Protein AF-A0A6N2Z5F0-F1 (afdb_monomer_lite)

Structure (mmCIF, N/CA/C/O backbone):
data_AF-A0A6N2Z5F0-F1
#
_entry.id   AF-A0A6N2Z5F0-F1
#
loop_
_atom_site.group_PDB
_atom_site.id
_atom_site.type_symbol
_atom_site.label_atom_id
_atom_site.label_alt_id
_atom_site.label_comp_id
_atom_site.label_asym_id
_atom_site.label_entity_id
_atom_site.label_seq_id
_atom_site.pdbx_PDB_ins_code
_atom_site.Cartn_x
_atom_site.Cartn_y
_atom_site.Cartn_z
_atom_site.occupancy
_atom_site.B_iso_or_equiv
_atom_site.auth_seq_id
_atom_site.auth_comp_id
_atom_site.auth_asym_id
_atom_site.auth_atom_id
_atom_site.pdbx_PDB_model_num
ATOM 1 N N . MET A 1 1 ? 2.578 4.727 -42.248 1.00 55.00 1 MET A N 1
ATOM 2 C CA . MET A 1 1 ? 3.292 4.755 -40.961 1.00 55.00 1 MET A CA 1
ATOM 3 C C . MET A 1 1 ? 4.734 5.079 -41.251 1.00 55.00 1 MET A C 1
ATOM 5 O O . MET A 1 1 ? 5.335 4.397 -42.076 1.00 55.00 1 MET A O 1
ATOM 9 N N . ASN A 1 2 ? 5.237 6.151 -40.651 1.00 63.34 2 ASN A N 1
ATOM 10 C CA . ASN A 1 2 ? 6.652 6.511 -40.729 1.00 63.34 2 ASN A CA 1
ATOM 11 C C . ASN A 1 2 ? 7.490 5.486 -39.947 1.00 63.34 2 ASN A C 1
ATOM 13 O O . ASN A 1 2 ? 7.028 4.964 -38.938 1.00 63.34 2 ASN A O 1
ATOM 17 N N . GLU A 1 3 ? 8.728 5.216 -40.370 1.00 58.91 3 GLU A N 1
ATOM 18 C CA . GLU A 1 3 ? 9.655 4.277 -39.699 1.00 58.91 3 GLU A CA 1
ATOM 19 C C . GLU A 1 3 ? 9.789 4.549 -38.190 1.00 58.91 3 GLU A C 1
ATOM 21 O O . GLU A 1 3 ? 9.743 3.627 -37.379 1.00 58.91 3 GLU A O 1
ATOM 26 N N . LYS A 1 4 ? 9.817 5.831 -37.802 1.00 56.75 4 LYS A N 1
ATOM 27 C CA . LYS A 1 4 ? 9.835 6.261 -36.397 1.00 56.75 4 LYS A CA 1
ATOM 28 C C . LYS A 1 4 ? 8.593 5.842 -35.603 1.00 56.75 4 LYS A C 1
ATOM 30 O O . LYS A 1 4 ? 8.724 5.548 -34.422 1.00 56.75 4 LYS A O 1
ATOM 35 N N . GLU A 1 5 ? 7.407 5.798 -36.216 1.00 50.91 5 GLU A N 1
ATOM 36 C CA . GLU A 1 5 ? 6.164 5.342 -35.558 1.00 50.91 5 GLU A CA 1
ATOM 37 C C . GLU A 1 5 ? 6.141 3.820 -35.358 1.00 50.91 5 GLU A C 1
ATOM 39 O O . GLU A 1 5 ? 5.435 3.307 -34.491 1.00 50.91 5 GLU A O 1
ATOM 44 N N . ILE A 1 6 ? 6.890 3.079 -36.177 1.00 63.78 6 ILE A N 1
ATOM 45 C CA . ILE A 1 6 ? 6.978 1.619 -36.085 1.00 63.78 6 ILE A CA 1
ATOM 46 C C . ILE A 1 6 ? 7.928 1.236 -34.946 1.00 63.78 6 ILE A C 1
ATOM 48 O O . ILE A 1 6 ? 7.572 0.399 -34.121 1.00 63.78 6 ILE A O 1
ATOM 52 N N . GLU A 1 7 ? 9.094 1.880 -34.850 1.00 55.38 7 GLU A N 1
ATOM 53 C CA . GLU A 1 7 ? 10.056 1.635 -33.762 1.00 55.38 7 GLU A CA 1
ATOM 54 C C . GLU A 1 7 ? 9.486 1.996 -32.387 1.00 55.38 7 GLU A C 1
ATOM 56 O O . GLU A 1 7 ? 9.681 1.272 -31.415 1.00 55.38 7 GLU A O 1
ATOM 61 N N . THR A 1 8 ? 8.739 3.091 -32.300 1.00 53.16 8 THR A N 1
ATOM 62 C CA . THR A 1 8 ? 8.136 3.558 -31.045 1.00 53.16 8 THR A CA 1
ATOM 63 C C . THR A 1 8 ? 7.039 2.622 -30.550 1.00 53.16 8 THR A C 1
ATOM 65 O O . THR A 1 8 ? 7.071 2.218 -29.390 1.00 53.16 8 THR A O 1
ATOM 68 N N . ASN A 1 9 ? 6.166 2.147 -31.443 1.00 55.94 9 ASN A N 1
ATOM 69 C CA . ASN A 1 9 ? 5.194 1.104 -31.103 1.00 55.94 9 ASN A CA 1
ATOM 70 C C . ASN A 1 9 ? 5.861 -0.197 -30.637 1.00 55.94 9 ASN A C 1
ATOM 72 O O . ASN A 1 9 ? 5.407 -0.801 -29.672 1.00 55.94 9 ASN A O 1
ATOM 76 N N . GLN A 1 10 ? 6.950 -0.626 -31.282 1.00 53.28 10 GLN A N 1
ATOM 77 C CA . GLN A 1 10 ? 7.668 -1.841 -30.876 1.00 53.28 10 GLN A CA 1
ATOM 78 C C . GLN A 1 10 ? 8.314 -1.702 -29.494 1.00 53.28 10 GLN A C 1
ATOM 80 O O . GLN A 1 10 ? 8.347 -2.660 -28.722 1.00 53.28 10 GLN A O 1
ATOM 85 N N . VAL A 1 11 ? 8.815 -0.513 -29.165 1.00 56.97 11 VAL A N 1
ATOM 86 C CA . VAL A 1 11 ? 9.397 -0.214 -27.853 1.00 56.97 11 VAL A CA 1
ATOM 87 C C . VAL A 1 11 ? 8.318 -0.167 -26.766 1.00 56.97 11 VAL A C 1
ATOM 89 O O . VAL A 1 11 ? 8.508 -0.757 -25.700 1.00 56.97 11 VAL A O 1
ATOM 92 N N . ASP A 1 12 ? 7.169 0.451 -27.037 1.00 53.12 12 ASP A N 1
ATOM 93 C CA . ASP A 1 12 ? 6.023 0.463 -26.120 1.00 53.12 12 ASP A CA 1
ATOM 94 C C . ASP A 1 12 ? 5.476 -0.949 -25.882 1.00 53.12 12 ASP A C 1
ATOM 96 O O . ASP A 1 12 ? 5.195 -1.338 -24.744 1.00 53.12 12 ASP A O 1
ATOM 100 N N . GLU A 1 13 ? 5.391 -1.759 -26.935 1.00 58.66 13 GLU A N 1
ATOM 101 C CA . GLU A 1 13 ? 4.984 -3.159 -26.852 1.00 58.66 13 GLU A CA 1
ATOM 102 C C . GLU A 1 13 ? 6.017 -3.994 -26.070 1.00 58.66 13 GLU A C 1
ATOM 104 O O . GLU A 1 13 ? 5.640 -4.835 -25.251 1.00 58.66 13 GLU A O 1
ATOM 109 N N . PHE A 1 14 ? 7.317 -3.705 -26.210 1.00 57.84 14 PHE A N 1
ATOM 110 C CA . PHE A 1 14 ? 8.392 -4.326 -25.429 1.00 57.84 14 PHE A CA 1
ATOM 111 C C . PHE A 1 14 ? 8.320 -3.978 -23.931 1.00 57.84 14 PHE A C 1
ATOM 113 O O . PHE A 1 14 ? 8.344 -4.868 -23.084 1.00 57.84 14 PHE A O 1
ATOM 120 N N . TYR A 1 15 ? 8.182 -2.706 -23.557 1.00 54.22 15 TYR A N 1
ATOM 121 C CA . TYR A 1 15 ? 8.113 -2.330 -22.138 1.00 54.22 15 TYR A CA 1
ATOM 122 C C . TYR A 1 15 ? 6.799 -2.752 -21.476 1.00 54.22 15 TYR A C 1
ATOM 124 O O . TYR A 1 15 ? 6.797 -3.199 -20.323 1.00 54.22 15 TYR A O 1
ATOM 132 N N . THR A 1 16 ? 5.691 -2.697 -22.219 1.00 56.72 16 THR A N 1
ATOM 133 C CA . THR A 1 16 ? 4.404 -3.248 -21.779 1.00 56.72 16 THR A CA 1
ATOM 134 C C . THR A 1 16 ? 4.516 -4.752 -21.562 1.00 56.72 16 THR A C 1
ATOM 136 O O . THR A 1 16 ? 4.064 -5.253 -20.534 1.00 56.72 16 THR A O 1
ATOM 139 N N . SER A 1 17 ? 5.172 -5.477 -22.473 1.00 54.19 17 SER A N 1
ATOM 140 C CA . SER A 1 17 ? 5.379 -6.920 -22.333 1.00 54.19 17 SER A CA 1
ATOM 141 C C . SER A 1 17 ? 6.348 -7.285 -21.207 1.00 54.19 17 SER A C 1
ATOM 143 O O . SER A 1 17 ? 6.119 -8.300 -20.559 1.00 54.19 17 SER A O 1
ATOM 145 N N . VAL A 1 18 ? 7.343 -6.458 -20.864 1.00 53.19 18 VAL A N 1
ATOM 146 C CA . VAL A 1 18 ? 8.182 -6.658 -19.662 1.00 53.19 18 VAL A CA 1
ATOM 147 C C . VAL A 1 18 ? 7.360 -6.510 -18.375 1.00 53.19 18 VAL A C 1
ATOM 149 O O . VAL A 1 18 ? 7.427 -7.378 -17.500 1.00 53.19 18 VAL A O 1
ATOM 152 N N . GLY A 1 19 ? 6.527 -5.468 -18.274 1.00 52.78 19 GLY A N 1
ATOM 153 C CA . GLY A 1 19 ? 5.598 -5.300 -17.148 1.00 52.78 19 GLY A CA 1
ATOM 154 C C . GLY A 1 19 ? 4.558 -6.427 -17.069 1.00 52.78 19 GLY A C 1
ATOM 155 O O . GLY A 1 19 ? 4.222 -6.906 -15.982 1.00 52.78 19 GLY A O 1
ATOM 156 N N . PHE A 1 20 ? 4.102 -6.912 -18.226 1.00 50.91 20 PHE A N 1
ATOM 157 C CA . PHE A 1 20 ? 3.186 -8.045 -18.343 1.00 50.91 20 PHE A CA 1
ATOM 158 C C . PHE A 1 20 ? 3.846 -9.365 -17.916 1.00 50.91 20 PHE A C 1
ATOM 160 O O . PHE A 1 20 ? 3.265 -10.113 -17.135 1.00 50.91 20 PHE A O 1
ATOM 167 N N . TYR A 1 21 ? 5.087 -9.618 -18.338 1.00 49.91 21 TYR A N 1
ATOM 168 C CA . TYR A 1 21 ? 5.858 -10.824 -18.020 1.00 49.91 21 TYR A CA 1
ATOM 169 C C . TYR A 1 21 ? 6.152 -10.949 -16.515 1.00 49.91 21 TYR A C 1
ATOM 171 O O . TYR A 1 21 ? 6.108 -12.047 -15.953 1.00 49.91 21 TYR A O 1
ATOM 179 N N . LEU A 1 22 ? 6.389 -9.821 -15.835 1.00 53.06 22 LEU A N 1
ATOM 180 C CA . LEU A 1 22 ? 6.536 -9.759 -14.375 1.00 53.06 22 LEU A CA 1
ATOM 181 C C . LEU A 1 22 ? 5.211 -10.019 -13.641 1.00 53.06 22 LEU A C 1
ATOM 183 O O . LEU A 1 22 ? 5.189 -10.730 -12.635 1.00 53.06 22 LEU A O 1
ATOM 187 N N . ALA A 1 23 ? 4.091 -9.507 -14.163 1.00 54.34 23 ALA A N 1
ATOM 188 C CA . ALA A 1 23 ? 2.764 -9.775 -13.610 1.00 54.34 23 ALA A CA 1
ATOM 189 C C . ALA A 1 23 ? 2.321 -11.244 -13.773 1.00 54.34 23 ALA A C 1
ATOM 191 O O . ALA A 1 23 ? 1.526 -11.722 -12.963 1.00 54.34 23 ALA A O 1
ATOM 192 N N . GLU A 1 24 ? 2.815 -11.941 -14.800 1.00 53.84 24 GLU A N 1
ATOM 193 C CA . GLU A 1 24 ? 2.397 -13.301 -15.163 1.00 53.84 24 GLU A CA 1
ATOM 194 C C . GLU A 1 24 ? 3.138 -14.399 -14.384 1.00 53.84 24 GLU A C 1
ATOM 196 O O . GLU A 1 24 ? 2.552 -15.433 -14.066 1.00 53.84 24 GLU A O 1
ATOM 201 N N . LYS A 1 25 ? 4.413 -14.180 -14.025 1.00 61.81 25 LYS A N 1
ATOM 202 C CA . LYS A 1 25 ? 5.195 -15.172 -13.264 1.00 61.8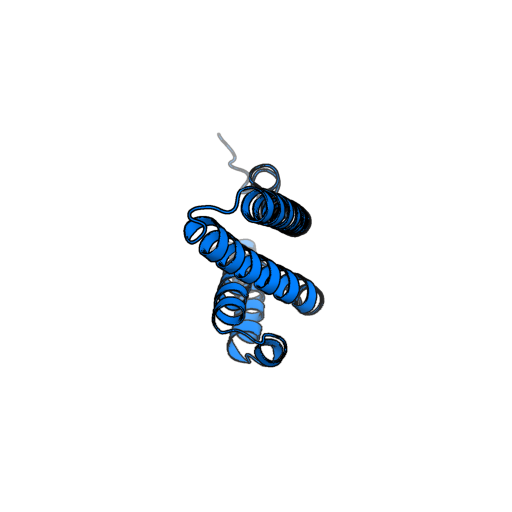1 25 LYS A CA 1
ATOM 203 C C . LYS A 1 25 ? 4.870 -15.221 -11.776 1.00 61.81 25 LYS A C 1
ATOM 205 O O . LYS A 1 25 ? 5.131 -16.246 -11.152 1.00 61.81 25 LYS A O 1
ATOM 210 N N . GLU A 1 26 ? 4.324 -14.141 -11.212 1.00 64.19 26 GLU A N 1
ATOM 211 C CA . GLU A 1 26 ? 3.853 -14.048 -9.819 1.00 64.19 26 GLU A CA 1
ATOM 212 C C . GLU A 1 26 ? 4.854 -14.488 -8.729 1.00 64.19 26 GLU A C 1
ATOM 214 O O . GLU A 1 26 ? 4.473 -14.635 -7.564 1.00 64.19 26 GLU A O 1
ATOM 219 N N . SER A 1 27 ? 6.138 -14.670 -9.056 1.00 61.69 27 SER A N 1
ATOM 220 C CA . SER A 1 27 ? 7.154 -15.176 -8.126 1.00 61.69 27 SER A CA 1
ATOM 221 C C . SER A 1 27 ? 7.300 -14.282 -6.897 1.00 61.69 27 SER A C 1
ATOM 223 O O . SER A 1 27 ? 7.497 -14.768 -5.784 1.00 61.69 27 SER A O 1
ATOM 225 N N . ASP A 1 28 ? 7.106 -12.979 -7.084 1.00 65.44 28 ASP A N 1
ATOM 226 C CA . ASP A 1 28 ? 7.254 -11.962 -6.044 1.00 65.44 28 ASP A CA 1
ATOM 227 C C . ASP A 1 28 ? 6.046 -11.895 -5.099 1.00 65.44 28 ASP A C 1
ATOM 229 O O . ASP A 1 28 ? 6.137 -11.335 -4.007 1.00 65.44 28 ASP A O 1
ATOM 233 N N . LEU A 1 29 ? 4.919 -12.539 -5.437 1.00 65.88 29 LEU A N 1
ATOM 234 C CA . LEU A 1 29 ? 3.770 -12.634 -4.527 1.00 65.88 29 LEU A CA 1
ATOM 235 C C . LEU A 1 29 ? 4.082 -13.457 -3.272 1.00 65.88 29 LEU A C 1
ATOM 237 O O . LEU A 1 29 ? 3.370 -13.330 -2.274 1.00 65.88 29 LEU A O 1
ATOM 241 N N . GLY A 1 30 ? 5.140 -14.276 -3.300 1.00 66.69 30 GLY A N 1
ATOM 242 C CA . GLY A 1 30 ? 5.661 -14.969 -2.122 1.00 66.69 30 GLY A CA 1
ATOM 243 C C . GLY A 1 30 ? 6.178 -14.019 -1.035 1.00 66.69 30 GLY A C 1
ATOM 244 O O . GLY A 1 30 ? 6.210 -14.400 0.131 1.00 66.69 30 GLY A O 1
ATOM 245 N N . LEU A 1 31 ? 6.512 -12.774 -1.392 1.00 70.00 31 LEU A N 1
ATOM 246 C CA . LEU A 1 31 ? 6.941 -11.730 -0.454 1.00 70.00 31 LEU A CA 1
ATOM 247 C C . LEU A 1 31 ? 5.764 -11.082 0.293 1.00 70.00 31 LEU A C 1
ATOM 249 O O . LEU A 1 31 ? 5.971 -10.370 1.274 1.00 70.00 31 LEU A O 1
ATOM 253 N N . LEU A 1 32 ? 4.533 -11.314 -0.170 1.00 81.44 32 LEU A N 1
ATOM 254 C CA . LEU A 1 32 ? 3.321 -10.666 0.322 1.00 81.44 32 LEU A CA 1
ATOM 255 C C . LEU A 1 32 ? 2.467 -11.667 1.104 1.00 81.44 32 LEU A C 1
ATOM 257 O O . LEU A 1 32 ? 2.032 -12.705 0.582 1.00 81.44 32 LEU A O 1
ATOM 261 N N . ALA A 1 33 ? 2.199 -11.333 2.363 1.00 79.50 33 ALA A N 1
ATOM 262 C CA . ALA A 1 33 ? 1.548 -12.214 3.321 1.00 79.50 33 ALA A CA 1
ATOM 263 C C . ALA A 1 33 ? 0.018 -12.163 3.216 1.00 79.50 33 ALA A C 1
ATOM 265 O O . ALA A 1 33 ? -0.642 -13.179 3.430 1.00 79.50 33 ALA A O 1
ATOM 266 N N . SER A 1 34 ? -0.562 -11.002 2.890 1.00 84.69 34 SER A N 1
ATOM 267 C CA . SER A 1 34 ? -2.021 -10.834 2.837 1.00 84.69 34 SER A CA 1
ATOM 268 C C . SER A 1 34 ? -2.602 -10.776 1.421 1.00 84.69 34 SER A C 1
ATOM 270 O O . SER A 1 34 ? -1.944 -10.423 0.442 1.00 84.69 34 SER A O 1
ATOM 272 N N . THR A 1 35 ? -3.887 -11.118 1.298 1.00 87.31 35 THR A N 1
ATOM 273 C CA . THR A 1 35 ? -4.632 -11.023 0.031 1.00 87.31 35 THR A CA 1
ATOM 274 C C . THR A 1 35 ? -4.754 -9.580 -0.456 1.00 87.31 35 THR A C 1
ATOM 276 O O . THR A 1 35 ? -4.650 -9.325 -1.655 1.00 87.31 35 THR A O 1
ATOM 279 N N . ASP A 1 36 ? -4.917 -8.631 0.468 1.00 86.38 36 ASP A N 1
ATOM 280 C CA . ASP A 1 36 ? -4.955 -7.200 0.168 1.00 86.38 36 ASP A CA 1
ATOM 281 C C . ASP A 1 36 ? -3.608 -6.705 -0.372 1.00 86.38 36 ASP A C 1
ATOM 283 O O . ASP A 1 36 ? -3.576 -6.039 -1.401 1.00 86.38 36 ASP A O 1
ATOM 287 N N . GLU A 1 37 ? -2.498 -7.087 0.262 1.00 86.75 37 GLU A N 1
ATOM 288 C CA . GLU A 1 37 ? -1.139 -6.807 -0.221 1.00 86.75 37 GLU A CA 1
ATOM 289 C C . GLU A 1 37 ? -0.940 -7.280 -1.665 1.00 86.75 37 GLU A C 1
ATOM 291 O O . GLU A 1 37 ? -0.561 -6.497 -2.533 1.00 86.75 37 GLU A O 1
ATOM 296 N N . ARG A 1 38 ? -1.273 -8.543 -1.956 1.00 86.06 38 ARG A N 1
ATOM 297 C CA . ARG A 1 38 ? -1.158 -9.111 -3.311 1.00 86.06 38 ARG A CA 1
ATOM 298 C C . ARG A 1 38 ? -2.044 -8.382 -4.317 1.00 86.06 38 ARG A C 1
ATOM 300 O O . ARG A 1 38 ? -1.626 -8.151 -5.451 1.00 86.06 38 ARG A O 1
ATOM 307 N N . LYS A 1 39 ? -3.259 -7.998 -3.912 1.00 86.69 39 LYS A N 1
ATOM 308 C CA . LYS A 1 39 ? -4.179 -7.214 -4.745 1.00 86.69 39 LYS A CA 1
ATOM 309 C C . LYS A 1 39 ? -3.591 -5.843 -5.080 1.00 86.69 39 LYS A C 1
ATOM 311 O O . LYS A 1 39 ? -3.613 -5.451 -6.246 1.00 86.69 39 LYS A O 1
ATOM 316 N N . TYR A 1 40 ? -3.064 -5.130 -4.087 1.00 87.75 40 TYR A N 1
ATOM 317 C CA . TYR A 1 40 ? -2.454 -3.819 -4.300 1.00 87.75 40 TYR A CA 1
ATOM 318 C C . TYR A 1 40 ? -1.181 -3.911 -5.134 1.00 87.75 40 TYR A C 1
ATOM 320 O O . TYR A 1 40 ? -1.013 -3.117 -6.050 1.00 87.75 40 TYR A O 1
ATOM 328 N N . TYR A 1 41 ? -0.332 -4.908 -4.900 1.00 86.25 41 TYR A N 1
ATOM 329 C CA . TYR A 1 41 ? 0.878 -5.113 -5.691 1.00 86.25 41 TYR A CA 1
ATOM 330 C C . TYR A 1 41 ? 0.572 -5.323 -7.178 1.00 86.25 41 TYR A C 1
ATOM 332 O O . TYR A 1 41 ? 1.108 -4.614 -8.026 1.00 86.25 41 TYR A O 1
ATOM 340 N N . ARG A 1 42 ? -0.374 -6.217 -7.502 1.00 81.12 42 ARG A N 1
ATOM 341 C CA . ARG A 1 42 ? -0.827 -6.429 -8.890 1.00 81.12 42 ARG A CA 1
ATOM 342 C C . ARG A 1 42 ? -1.372 -5.153 -9.521 1.00 81.12 42 ARG A C 1
ATOM 344 O O . ARG A 1 42 ? -1.148 -4.908 -10.701 1.00 81.12 42 ARG A O 1
ATOM 351 N N . PHE A 1 43 ? -2.112 -4.358 -8.750 1.00 82.75 43 PHE A N 1
ATOM 352 C CA . PHE A 1 43 ? -2.615 -3.074 -9.223 1.00 82.75 43 PHE A CA 1
ATOM 353 C C . PHE A 1 43 ? -1.467 -2.105 -9.540 1.00 82.75 43 PHE A C 1
ATOM 355 O O . PHE A 1 43 ? -1.476 -1.490 -10.602 1.00 82.75 43 PHE A O 1
ATOM 362 N N . LEU A 1 44 ? -0.461 -2.012 -8.668 1.00 82.25 44 LEU A N 1
ATOM 363 C CA . LEU A 1 44 ? 0.692 -1.131 -8.854 1.00 82.25 44 LEU A CA 1
ATOM 364 C C . LEU A 1 44 ? 1.510 -1.512 -10.091 1.00 82.25 44 LEU A C 1
ATOM 366 O O . LEU A 1 44 ? 1.737 -0.653 -10.934 1.00 82.25 44 LEU A O 1
ATOM 370 N N . VAL A 1 45 ? 1.870 -2.789 -10.256 1.00 79.12 45 VAL A N 1
ATOM 371 C CA . VAL A 1 45 ? 2.652 -3.263 -11.418 1.00 79.12 45 VAL A CA 1
ATOM 372 C C . VAL A 1 45 ? 1.926 -3.007 -12.745 1.00 79.12 45 VAL A C 1
ATOM 374 O O . VAL A 1 45 ? 2.566 -2.738 -13.752 1.00 79.12 45 VAL A O 1
ATOM 377 N N . ARG A 1 46 ? 0.586 -3.036 -12.754 1.00 73.62 46 ARG A N 1
ATOM 378 C CA . ARG A 1 46 ? -0.223 -2.725 -13.947 1.00 73.62 46 ARG A CA 1
ATOM 379 C C . ARG A 1 46 ? -0.394 -1.233 -14.221 1.00 73.62 46 ARG A C 1
ATOM 381 O O . ARG A 1 46 ? -0.749 -0.867 -15.334 1.00 73.62 46 ARG A O 1
ATOM 388 N N . THR A 1 47 ? -0.241 -0.392 -13.203 1.00 74.75 47 THR A N 1
ATOM 389 C CA . THR A 1 47 ? -0.533 1.047 -13.301 1.00 74.75 47 THR A CA 1
ATOM 390 C C . THR A 1 47 ? 0.733 1.868 -13.508 1.00 74.75 47 THR A C 1
ATOM 392 O O . THR A 1 47 ? 0.679 2.947 -14.090 1.00 74.75 47 THR A O 1
ATOM 395 N N . ILE A 1 48 ? 1.866 1.383 -13.004 1.00 73.50 48 ILE A N 1
ATOM 396 C CA . ILE A 1 48 ? 3.145 2.077 -13.084 1.00 73.50 48 ILE A CA 1
ATOM 397 C C . ILE A 1 48 ? 3.834 1.625 -14.374 1.00 73.50 48 ILE A C 1
ATOM 399 O O . ILE A 1 48 ? 4.094 0.431 -14.523 1.00 73.50 48 ILE A O 1
ATOM 403 N N . PRO A 1 49 ? 4.107 2.535 -15.322 1.00 68.31 49 PRO A N 1
ATOM 404 C CA . PRO A 1 49 ? 4.837 2.180 -16.531 1.00 68.31 49 PRO A CA 1
ATOM 405 C C . PRO A 1 49 ? 6.300 1.848 -16.199 1.00 68.31 49 PRO A C 1
ATOM 407 O O . PRO A 1 49 ? 6.855 2.368 -15.232 1.00 68.31 49 PRO A O 1
ATOM 410 N N . ASN A 1 50 ? 6.937 1.021 -17.034 1.00 68.69 50 ASN A N 1
ATOM 411 C CA . ASN A 1 50 ? 8.382 0.747 -17.001 1.00 68.69 50 ASN A CA 1
ATOM 412 C C . ASN A 1 50 ? 8.923 0.197 -15.666 1.00 68.69 50 ASN A C 1
ATOM 414 O O . ASN A 1 50 ? 10.047 0.507 -15.274 1.00 68.69 50 ASN A O 1
ATOM 418 N N . VAL A 1 51 ? 8.145 -0.635 -14.967 1.00 72.00 51 VAL A N 1
ATOM 419 C CA . VAL A 1 51 ? 8.590 -1.306 -13.735 1.00 72.00 51 VAL A CA 1
ATOM 420 C C . VAL A 1 51 ? 9.763 -2.244 -14.032 1.00 72.00 51 VAL A C 1
ATOM 422 O O . VAL A 1 51 ? 9.634 -3.186 -14.814 1.00 72.00 51 VAL A O 1
ATOM 425 N N . SER A 1 52 ? 10.900 -2.002 -13.377 1.00 72.19 52 SER A N 1
ATOM 426 C CA . SER A 1 52 ? 12.094 -2.846 -13.443 1.00 72.19 52 SER A CA 1
ATOM 427 C C . SER A 1 52 ? 12.170 -3.807 -12.251 1.00 72.19 52 SER A C 1
ATOM 429 O O . SER A 1 52 ? 11.538 -3.606 -11.215 1.00 72.19 52 SER A O 1
ATOM 431 N N . ASN A 1 53 ? 13.025 -4.831 -12.339 1.00 69.56 53 ASN A N 1
ATOM 432 C CA . ASN A 1 53 ? 13.306 -5.742 -11.221 1.00 69.56 53 ASN A CA 1
ATOM 433 C C . ASN A 1 53 ? 13.798 -5.012 -9.961 1.00 69.56 53 ASN A C 1
ATOM 435 O O . ASN A 1 53 ? 13.562 -5.467 -8.844 1.00 69.56 53 ASN A O 1
ATOM 439 N N . ILE A 1 54 ? 14.468 -3.869 -10.132 1.00 73.56 54 ILE A N 1
ATOM 440 C CA . ILE A 1 54 ? 14.958 -3.041 -9.020 1.00 73.56 54 ILE A CA 1
ATOM 441 C C . ILE A 1 54 ? 13.781 -2.448 -8.220 1.00 73.56 54 ILE A C 1
ATOM 443 O O . ILE A 1 54 ? 13.883 -2.267 -7.007 1.00 73.56 54 ILE A O 1
ATOM 447 N N . ASP A 1 55 ? 12.637 -2.221 -8.871 1.00 78.19 55 ASP A N 1
ATOM 448 C CA . ASP A 1 55 ? 11.451 -1.604 -8.273 1.00 78.19 55 ASP A CA 1
ATOM 449 C C . ASP A 1 55 ? 10.598 -2.581 -7.461 1.00 78.19 55 ASP A C 1
ATOM 451 O O . ASP A 1 55 ? 9.801 -2.153 -6.626 1.00 78.19 55 ASP A O 1
ATOM 455 N N . ILE A 1 56 ? 10.777 -3.895 -7.646 1.00 80.56 56 ILE A N 1
ATOM 456 C CA . ILE A 1 56 ? 9.944 -4.938 -7.023 1.00 80.56 56 ILE A CA 1
ATOM 457 C C . ILE A 1 56 ? 9.843 -4.752 -5.505 1.00 80.56 56 ILE A C 1
ATOM 459 O O . ILE A 1 56 ? 8.746 -4.814 -4.948 1.00 80.56 56 ILE A O 1
ATOM 463 N N . ILE A 1 57 ? 10.959 -4.476 -4.826 1.00 82.25 57 ILE A N 1
ATOM 464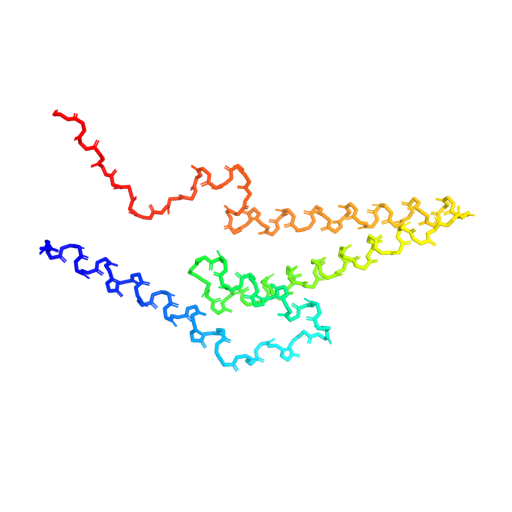 C CA . ILE A 1 57 ? 10.986 -4.294 -3.366 1.00 82.25 57 ILE A CA 1
ATOM 465 C C . ILE A 1 57 ? 10.213 -3.042 -2.946 1.00 82.25 57 ILE A C 1
ATOM 467 O O . ILE A 1 57 ? 9.44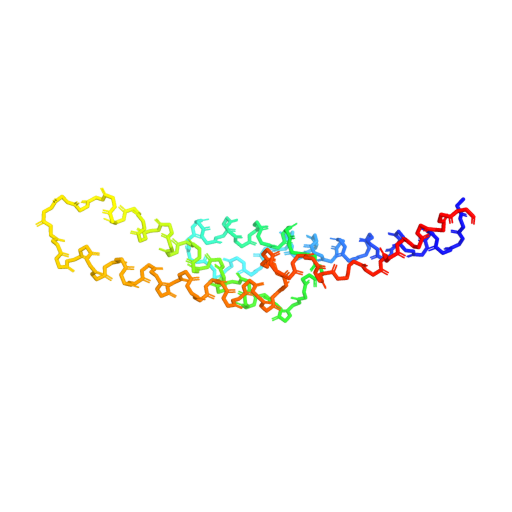2 -3.072 -1.985 1.00 82.25 57 ILE A O 1
ATOM 471 N N . ALA A 1 58 ? 10.379 -1.939 -3.669 1.00 85.19 58 ALA A N 1
ATOM 472 C CA . ALA A 1 58 ? 9.683 -0.696 -3.372 1.00 85.19 58 ALA A CA 1
ATOM 473 C C . ALA A 1 58 ? 8.173 -0.805 -3.650 1.00 85.19 58 ALA A C 1
ATOM 475 O O . ALA A 1 58 ? 7.372 -0.345 -2.835 1.00 85.19 58 ALA A O 1
ATOM 476 N N . LEU A 1 59 ? 7.770 -1.501 -4.717 1.00 86.44 59 LEU A N 1
ATOM 477 C CA . LEU A 1 59 ? 6.367 -1.803 -5.014 1.00 86.44 59 LEU A CA 1
ATOM 478 C C . LEU A 1 59 ? 5.741 -2.757 -3.991 1.00 86.44 59 LEU A C 1
ATOM 480 O O . LEU A 1 59 ? 4.598 -2.556 -3.580 1.00 86.44 59 LEU A O 1
ATOM 484 N N . THR A 1 60 ? 6.495 -3.755 -3.529 1.00 86.56 60 THR A N 1
ATOM 485 C CA . THR A 1 60 ? 6.097 -4.659 -2.436 1.00 86.56 60 THR A CA 1
ATOM 486 C C . THR A 1 60 ? 5.847 -3.857 -1.159 1.00 86.56 60 THR A C 1
ATOM 488 O O . THR A 1 60 ? 4.786 -3.965 -0.544 1.00 86.56 60 THR A O 1
ATOM 491 N N . ASN A 1 61 ? 6.776 -2.967 -0.800 1.00 88.88 61 ASN A N 1
ATOM 492 C CA . ASN A 1 61 ? 6.634 -2.087 0.358 1.00 88.88 61 ASN A CA 1
ATOM 493 C C . ASN A 1 61 ? 5.426 -1.151 0.231 1.00 88.88 61 ASN A C 1
ATOM 495 O O . ASN A 1 61 ? 4.677 -0.976 1.194 1.00 88.88 61 ASN A O 1
ATOM 499 N N . LEU A 1 62 ? 5.199 -0.579 -0.953 1.00 91.12 62 LEU A N 1
ATOM 500 C CA . LEU A 1 62 ? 4.045 0.276 -1.215 1.00 91.12 62 LEU A CA 1
ATOM 501 C C . LEU A 1 62 ? 2.727 -0.500 -1.073 1.00 91.12 62 LEU A C 1
ATOM 503 O O . LEU A 1 62 ? 1.796 -0.017 -0.428 1.00 91.12 62 LEU A O 1
ATOM 507 N N . ALA A 1 63 ? 2.661 -1.727 -1.590 1.00 90.56 63 ALA A N 1
ATOM 508 C CA . ALA A 1 63 ? 1.505 -2.605 -1.438 1.00 90.56 63 ALA A CA 1
ATOM 509 C C . ALA A 1 63 ? 1.210 -2.945 0.036 1.00 90.56 63 ALA A C 1
ATOM 511 O O . ALA A 1 63 ? 0.055 -2.879 0.468 1.00 90.56 63 ALA A O 1
ATOM 512 N N . CYS A 1 64 ? 2.247 -3.233 0.829 1.00 91.12 64 CYS A N 1
ATOM 513 C CA . CYS A 1 64 ? 2.135 -3.445 2.275 1.00 91.12 64 CYS A CA 1
ATOM 514 C C . CYS A 1 64 ? 1.592 -2.212 3.003 1.00 91.12 64 CYS A C 1
ATOM 516 O O . CYS A 1 64 ? 0.688 -2.327 3.834 1.00 91.12 64 CYS A O 1
ATOM 518 N N . LEU A 1 65 ? 2.095 -1.022 2.672 1.00 93.75 65 LEU A N 1
ATOM 519 C CA . LEU A 1 65 ? 1.633 0.229 3.274 1.00 93.75 65 LEU A CA 1
ATOM 520 C C . LEU A 1 65 ? 0.168 0.528 2.925 1.00 93.75 65 LEU A C 1
ATOM 522 O O . LEU A 1 65 ? -0.590 0.949 3.799 1.00 93.75 65 LEU A O 1
ATOM 526 N N . LEU A 1 66 ? -0.261 0.258 1.689 1.00 92.81 66 LEU A N 1
ATOM 527 C CA . LEU A 1 66 ? -1.660 0.401 1.267 1.00 92.81 66 LEU A CA 1
ATOM 528 C C . LEU A 1 66 ? -2.590 -0.556 2.028 1.00 92.81 66 LEU A C 1
ATOM 530 O O . LEU A 1 66 ? -3.645 -0.143 2.520 1.00 92.81 66 LEU A O 1
ATOM 534 N N . ALA A 1 67 ? -2.183 -1.816 2.200 1.00 92.56 67 ALA A N 1
ATOM 535 C CA . ALA A 1 67 ? -2.932 -2.782 3.001 1.00 92.56 67 ALA A CA 1
ATOM 536 C C . ALA A 1 67 ? -2.994 -2.379 4.482 1.00 92.56 67 ALA A C 1
ATOM 538 O O . ALA A 1 67 ? -4.048 -2.478 5.117 1.00 92.56 67 ALA A O 1
ATOM 539 N N . GLN A 1 68 ? -1.889 -1.873 5.034 1.00 93.50 68 GLN A N 1
ATOM 540 C CA . GLN A 1 68 ? -1.847 -1.350 6.397 1.00 93.50 68 GLN A CA 1
ATOM 541 C C . GLN A 1 68 ? -2.789 -0.155 6.565 1.00 93.50 68 GLN A C 1
ATOM 543 O O . GLN A 1 68 ? -3.539 -0.107 7.537 1.00 93.50 68 GLN A O 1
ATOM 548 N N . PHE A 1 69 ? -2.801 0.779 5.614 1.00 94.19 69 PHE A N 1
ATOM 549 C CA . PHE A 1 69 ? -3.701 1.930 5.629 1.00 94.19 69 PHE A CA 1
ATOM 550 C C . PHE A 1 69 ? -5.175 1.502 5.643 1.00 94.19 69 PHE A C 1
ATOM 552 O O . PHE A 1 69 ? -5.953 1.997 6.461 1.00 94.19 69 PHE A O 1
ATOM 559 N N . LYS A 1 70 ? -5.551 0.521 4.810 1.00 93.25 70 LYS A N 1
ATOM 560 C CA . LYS A 1 70 ? -6.903 -0.061 4.812 1.00 93.25 70 LYS A CA 1
ATOM 561 C C . LYS A 1 70 ? -7.270 -0.637 6.186 1.00 93.25 70 LYS A C 1
ATOM 563 O O . LYS A 1 70 ? -8.344 -0.335 6.704 1.00 93.25 70 LYS A O 1
ATOM 568 N N . LYS A 1 71 ? -6.377 -1.428 6.797 1.00 92.50 71 LYS A N 1
ATOM 569 C CA . LYS A 1 71 ? -6.590 -2.008 8.137 1.00 92.50 71 LYS A CA 1
ATOM 570 C C . LYS A 1 71 ? -6.727 -0.931 9.214 1.00 92.50 71 LYS A C 1
ATOM 572 O O . LYS A 1 71 ? -7.642 -1.006 10.026 1.00 92.50 71 LYS A O 1
ATOM 577 N N . LEU A 1 72 ? -5.865 0.087 9.198 1.00 92.62 72 LEU A N 1
ATOM 578 C CA . LEU A 1 72 ? -5.922 1.201 10.149 1.00 92.62 72 LEU A CA 1
ATOM 579 C C . LEU A 1 72 ? -7.253 1.952 10.057 1.00 92.62 72 LEU A C 1
ATOM 581 O O . LEU A 1 72 ? -7.857 2.214 11.091 1.00 92.62 72 LEU A O 1
ATOM 585 N N . ASN A 1 73 ? -7.752 2.232 8.850 1.00 92.25 73 ASN A N 1
ATOM 586 C CA . ASN A 1 73 ? -9.068 2.854 8.682 1.00 92.25 73 ASN A CA 1
ATOM 587 C C . ASN A 1 73 ? -10.202 1.963 9.203 1.00 92.25 73 ASN A C 1
ATOM 589 O O . ASN A 1 73 ? -11.119 2.465 9.844 1.00 92.25 73 ASN A O 1
ATOM 593 N N . SER A 1 74 ? -10.121 0.646 8.989 1.00 93.25 74 SER A N 1
ATOM 594 C CA . SER A 1 74 ? -11.092 -0.286 9.570 1.00 93.25 74 SER A CA 1
ATOM 595 C C . SER A 1 74 ? -11.076 -0.251 11.098 1.00 93.25 74 SER A C 1
ATOM 597 O O . SER A 1 74 ? -12.141 -0.281 11.701 1.00 93.25 74 SER A O 1
ATOM 599 N N . PHE A 1 75 ? -9.899 -0.179 11.729 1.00 92.44 75 PHE A N 1
ATOM 600 C CA . PHE A 1 75 ? -9.813 -0.066 13.185 1.00 92.44 75 PHE A CA 1
ATOM 601 C C . PHE A 1 75 ? -10.364 1.262 13.684 1.00 92.44 75 PHE A C 1
ATOM 603 O O . PHE A 1 75 ? -11.127 1.260 14.636 1.00 92.44 75 PHE A O 1
ATOM 610 N N . ILE A 1 76 ? -10.031 2.372 13.021 1.00 92.25 76 ILE A N 1
ATOM 611 C CA . ILE A 1 76 ? -10.532 3.705 13.375 1.00 92.25 76 ILE A CA 1
ATOM 612 C C . ILE A 1 76 ? -12.066 3.745 13.350 1.00 92.25 76 ILE A C 1
ATOM 614 O O . ILE A 1 76 ? -12.665 4.284 14.274 1.00 92.25 76 ILE A O 1
ATOM 618 N N . ASN A 1 77 ? -12.695 3.139 12.339 1.00 90.44 77 ASN A N 1
ATOM 619 C CA . ASN A 1 77 ? -14.155 3.116 12.199 1.00 90.44 77 ASN A CA 1
ATOM 620 C C . ASN A 1 77 ? -14.871 2.267 13.263 1.00 90.44 77 ASN A C 1
ATOM 622 O O . ASN A 1 77 ? -16.061 2.464 13.479 1.00 90.44 77 ASN A O 1
ATOM 626 N N . ASN A 1 78 ? -14.166 1.336 13.909 1.00 92.00 78 ASN A N 1
ATOM 627 C CA . ASN A 1 78 ? -14.729 0.423 14.908 1.00 92.00 78 ASN A CA 1
ATOM 628 C C . ASN A 1 78 ? -14.482 0.894 16.354 1.00 92.00 78 ASN A C 1
ATOM 630 O O . ASN A 1 78 ? -14.733 0.143 17.295 1.00 92.00 78 ASN A O 1
ATOM 634 N N . ILE A 1 79 ? -13.929 2.095 16.551 1.00 91.19 79 ILE A N 1
ATO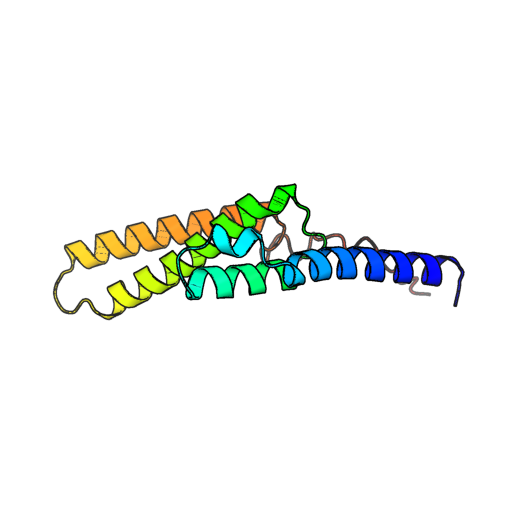M 635 C CA . ILE A 1 79 ? -13.698 2.651 17.887 1.00 91.19 79 ILE A CA 1
ATOM 636 C C . ILE A 1 79 ? -14.918 3.459 18.293 1.00 91.19 79 ILE A C 1
ATOM 638 O O . ILE A 1 79 ? -15.203 4.491 17.694 1.00 91.19 79 ILE A O 1
ATOM 642 N N . GLU A 1 80 ? -15.586 3.018 19.350 1.00 80.69 80 GLU A N 1
ATOM 643 C CA . GLU A 1 80 ? -16.774 3.702 19.862 1.00 80.69 80 GLU A CA 1
ATOM 644 C C . GLU A 1 80 ? -16.427 4.634 21.034 1.00 80.69 80 GLU A C 1
ATOM 646 O O . GLU A 1 80 ? -16.840 5.789 21.033 1.00 80.69 80 GLU A O 1
ATOM 651 N N . GLU A 1 81 ? -15.596 4.202 21.994 1.00 82.19 81 GLU A N 1
ATOM 652 C CA . GLU A 1 81 ? -15.390 4.957 23.249 1.00 82.19 81 GLU A CA 1
ATOM 653 C C . GLU A 1 81 ? -13.941 4.932 23.778 1.00 82.19 81 GLU A C 1
ATOM 655 O O . GLU A 1 81 ? -13.690 4.869 24.980 1.00 82.19 81 GLU A O 1
ATOM 660 N N . ASN A 1 82 ? -12.937 4.989 22.894 1.00 90.81 82 ASN A N 1
ATOM 661 C CA . ASN A 1 82 ? -11.533 5.081 23.320 1.00 90.81 82 ASN A CA 1
ATOM 662 C C . ASN A 1 82 ? -10.759 6.159 22.549 1.00 90.81 82 ASN A C 1
ATOM 664 O O . ASN A 1 82 ? -10.130 5.897 21.522 1.00 90.81 82 ASN A O 1
ATOM 668 N N . ILE A 1 83 ? -10.794 7.384 23.083 1.00 90.69 83 ILE A N 1
ATOM 669 C CA . ILE A 1 83 ? -10.164 8.570 22.483 1.00 90.69 83 ILE A CA 1
ATOM 670 C C . ILE A 1 83 ? -8.642 8.405 22.374 1.00 90.69 83 ILE A C 1
ATOM 672 O O . ILE A 1 83 ? -8.050 8.786 21.365 1.00 90.69 83 ILE A O 1
ATOM 676 N N . GLU A 1 84 ? -7.992 7.818 23.380 1.00 92.38 84 GLU A N 1
ATOM 677 C CA . GLU A 1 84 ? -6.537 7.642 23.368 1.00 92.38 84 GLU A CA 1
ATOM 678 C C . GLU A 1 84 ? -6.104 6.677 22.254 1.00 92.38 84 GLU A C 1
ATOM 680 O O . GLU A 1 84 ? -5.175 6.964 21.493 1.00 92.38 84 GLU A O 1
ATOM 685 N N . LEU A 1 85 ? -6.811 5.554 22.114 1.00 91.25 85 LEU A N 1
ATOM 686 C CA . LEU A 1 85 ? -6.582 4.594 21.039 1.00 91.25 85 LEU A CA 1
ATOM 687 C C . LEU A 1 85 ? -6.877 5.211 19.667 1.00 91.25 85 LEU A C 1
ATOM 689 O O . LEU A 1 85 ? -6.090 5.028 18.736 1.00 91.25 85 LEU A O 1
ATOM 693 N N . TYR A 1 86 ? -7.959 5.985 19.554 1.00 92.88 86 TYR A N 1
ATOM 694 C CA . TYR A 1 86 ? -8.303 6.712 18.335 1.00 92.88 86 TYR A CA 1
ATOM 695 C C . TYR A 1 86 ? -7.173 7.658 17.906 1.00 92.88 86 TYR A C 1
ATOM 697 O O . TYR A 1 86 ? -6.700 7.580 16.771 1.00 92.88 86 TYR A O 1
ATOM 705 N N . LEU A 1 87 ? -6.669 8.499 18.815 1.00 92.62 87 LEU A N 1
ATOM 706 C CA . LEU A 1 87 ? -5.581 9.436 18.521 1.00 92.62 87 LEU A CA 1
ATOM 707 C C . LEU A 1 87 ? -4.295 8.712 18.099 1.00 92.62 87 LEU A C 1
ATOM 709 O O . LEU A 1 87 ? -3.651 9.121 17.128 1.00 92.62 87 LEU A O 1
ATOM 713 N N . LYS A 1 88 ? -3.946 7.602 18.765 1.00 94.31 88 LYS A N 1
ATOM 714 C CA . LYS A 1 88 ? -2.790 6.768 18.392 1.00 94.31 88 LYS A CA 1
ATOM 715 C C . LYS A 1 88 ? -2.943 6.173 16.991 1.00 94.31 88 LYS A C 1
ATOM 717 O O . LYS A 1 88 ? -2.000 6.215 16.200 1.00 94.31 88 LYS A O 1
ATOM 722 N N . LEU A 1 89 ? -4.121 5.653 16.653 1.00 92.31 89 LEU A N 1
ATOM 723 C CA . LEU A 1 89 ? -4.378 5.066 15.336 1.00 92.31 89 LEU A CA 1
ATOM 724 C C . LEU A 1 89 ? -4.405 6.115 14.225 1.00 92.31 89 LEU A C 1
ATOM 726 O O . LEU A 1 89 ? -3.846 5.872 13.157 1.00 92.31 89 LEU A O 1
ATOM 730 N N . ILE A 1 90 ? -4.975 7.295 14.476 1.00 92.75 90 ILE A N 1
ATOM 731 C CA . ILE A 1 90 ? -4.938 8.428 13.543 1.00 92.75 90 ILE A CA 1
ATOM 732 C C . ILE A 1 90 ? -3.502 8.886 13.293 1.00 92.75 90 ILE A C 1
ATOM 734 O O . ILE A 1 90 ? -3.115 9.078 12.139 1.00 92.75 90 ILE A O 1
ATOM 738 N N . SER A 1 91 ? -2.698 9.020 14.352 1.00 94.31 91 SER A N 1
ATOM 739 C CA . SER A 1 91 ? -1.274 9.340 14.235 1.00 94.31 91 SER A CA 1
ATOM 740 C C . SER A 1 91 ? -0.560 8.303 13.366 1.00 94.31 91 SER A C 1
ATOM 742 O O . SER A 1 91 ? 0.083 8.664 12.378 1.00 94.31 91 SER A O 1
ATOM 744 N N . LYS A 1 92 ? -0.784 7.007 13.631 1.00 93.94 92 LYS A N 1
ATOM 745 C CA . LYS A 1 92 ? -0.159 5.940 12.849 1.00 93.94 92 LYS A CA 1
ATOM 746 C C . LYS A 1 92 ? -0.608 5.922 11.390 1.00 93.94 92 LYS A C 1
ATOM 748 O O . LYS A 1 92 ? 0.213 5.743 10.495 1.00 93.94 92 LYS A O 1
ATOM 753 N N . ARG A 1 93 ? -1.899 6.146 11.138 1.00 94.06 93 ARG A N 1
ATOM 754 C CA . ARG A 1 93 ? -2.460 6.278 9.790 1.00 94.06 93 ARG A CA 1
ATOM 755 C C . ARG A 1 93 ? -1.796 7.429 9.040 1.00 94.06 93 ARG A C 1
ATOM 757 O O . ARG A 1 93 ? -1.420 7.248 7.887 1.00 94.06 93 ARG A O 1
ATOM 764 N N . ASN A 1 94 ? -1.628 8.585 9.680 1.00 92.31 94 ASN A N 1
ATOM 765 C CA . ASN A 1 94 ? -0.992 9.746 9.060 1.00 92.31 94 ASN A CA 1
ATOM 766 C C . ASN A 1 94 ? 0.485 9.475 8.732 1.00 92.31 94 ASN A C 1
ATOM 768 O O . ASN A 1 94 ? 0.925 9.810 7.638 1.00 92.31 94 ASN A O 1
ATOM 772 N N . GLU A 1 95 ? 1.233 8.799 9.612 1.00 93.50 95 GLU A N 1
ATOM 773 C CA . GLU A 1 95 ? 2.595 8.340 9.293 1.00 93.50 95 GLU A CA 1
ATOM 774 C C . GLU A 1 95 ? 2.622 7.424 8.061 1.00 93.50 95 GLU A C 1
ATOM 776 O O . GLU A 1 95 ? 3.479 7.577 7.189 1.00 93.50 95 GLU A O 1
ATOM 781 N N . THR A 1 96 ? 1.690 6.467 7.975 1.00 93.31 96 THR A N 1
ATOM 782 C CA . THR A 1 96 ? 1.573 5.563 6.823 1.00 93.31 96 THR A CA 1
ATOM 783 C C . THR A 1 96 ? 1.264 6.336 5.540 1.00 93.31 96 THR A C 1
ATOM 785 O O . THR A 1 96 ? 1.908 6.082 4.525 1.00 93.31 96 THR A O 1
ATOM 788 N N . VAL A 1 97 ? 0.352 7.314 5.580 1.00 91.88 97 VAL A N 1
ATOM 789 C CA . VAL A 1 97 ? 0.040 8.187 4.431 1.00 91.88 97 VAL A CA 1
ATOM 790 C C . VAL A 1 97 ? 1.277 8.950 3.965 1.00 91.88 97 VAL A C 1
ATOM 792 O O . VAL A 1 97 ? 1.564 8.959 2.773 1.00 91.88 97 VAL A O 1
ATOM 795 N N . THR A 1 98 ? 2.052 9.525 4.886 1.00 92.31 98 THR A N 1
ATOM 796 C CA . THR A 1 98 ? 3.289 10.239 4.543 1.00 92.31 98 THR A CA 1
ATOM 797 C C . THR A 1 98 ? 4.298 9.329 3.838 1.00 92.31 98 THR A C 1
ATOM 799 O O . THR A 1 98 ? 4.905 9.735 2.850 1.00 92.31 98 THR A O 1
ATOM 802 N N . LYS A 1 99 ? 4.457 8.078 4.293 1.00 91.81 99 LYS A N 1
ATOM 803 C CA . LYS A 1 99 ? 5.350 7.101 3.642 1.00 91.81 99 LYS A CA 1
ATOM 804 C C . LYS A 1 99 ? 4.863 6.701 2.250 1.00 91.81 99 LYS A C 1
ATOM 806 O O . LYS A 1 99 ? 5.676 6.585 1.337 1.00 91.81 99 LYS A O 1
ATOM 811 N N . ILE A 1 100 ? 3.553 6.504 2.091 1.00 90.62 100 ILE A N 1
ATOM 812 C CA . ILE A 1 100 ? 2.933 6.233 0.787 1.00 90.62 100 ILE A CA 1
ATOM 813 C C . ILE A 1 100 ? 3.207 7.400 -0.164 1.00 90.62 100 ILE A C 1
ATOM 815 O O . ILE A 1 100 ? 3.682 7.177 -1.271 1.00 90.62 100 ILE A O 1
ATOM 819 N N . ASP A 1 101 ? 2.973 8.636 0.276 1.00 87.00 101 ASP A N 1
ATOM 820 C CA . ASP A 1 101 ? 3.200 9.834 -0.535 1.00 87.00 101 ASP A CA 1
ATOM 821 C C . ASP A 1 101 ? 4.675 9.980 -0.951 1.00 87.00 101 ASP A C 1
ATOM 823 O O . ASP A 1 101 ? 4.962 10.275 -2.107 1.00 87.00 101 ASP A O 1
ATOM 827 N N . MET A 1 102 ? 5.627 9.697 -0.054 1.00 86.69 102 MET A N 1
ATOM 828 C CA . MET A 1 102 ? 7.060 9.697 -0.386 1.00 86.69 102 MET A CA 1
ATOM 829 C C . MET A 1 102 ? 7.417 8.682 -1.480 1.00 86.69 102 MET A C 1
ATOM 831 O O . MET A 1 102 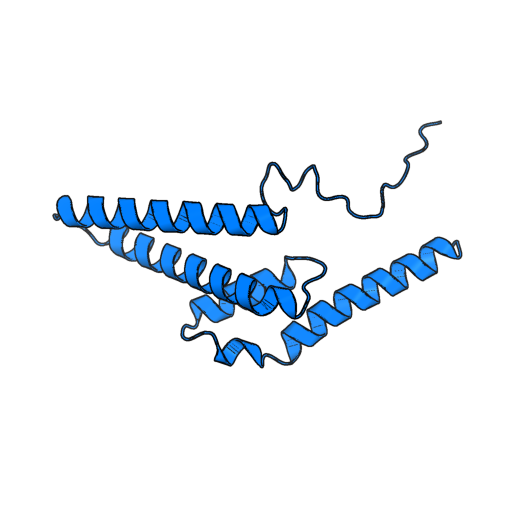? 8.149 9.026 -2.407 1.00 86.69 102 MET A O 1
ATOM 835 N N . LEU A 1 103 ? 6.887 7.458 -1.401 1.00 85.12 103 LEU A N 1
ATOM 836 C CA . LEU A 1 103 ? 7.116 6.433 -2.425 1.00 85.12 103 LEU A CA 1
ATOM 837 C C . LEU A 1 103 ? 6.427 6.794 -3.745 1.00 85.12 103 LEU A C 1
ATOM 839 O O . LEU A 1 103 ? 7.014 6.658 -4.811 1.00 85.12 103 LEU A O 1
ATOM 843 N N . LEU A 1 104 ? 5.205 7.324 -3.708 1.00 82.50 104 LEU A N 1
ATOM 844 C CA . LEU A 1 104 ? 4.539 7.786 -4.928 1.00 82.50 104 LEU A CA 1
ATOM 845 C C . LEU A 1 104 ? 5.314 8.931 -5.595 1.00 82.50 104 LEU A C 1
ATOM 847 O O . LEU A 1 104 ? 5.413 8.957 -6.819 1.00 82.50 104 LEU A O 1
ATOM 851 N N . LYS A 1 105 ? 5.922 9.835 -4.815 1.00 80.50 105 LYS A N 1
ATOM 852 C CA . LYS A 1 105 ? 6.808 10.891 -5.335 1.00 80.50 105 LYS A CA 1
ATOM 853 C C . LYS A 1 105 ? 8.049 10.330 -6.016 1.00 80.50 105 LYS A C 1
ATOM 855 O O . LYS A 1 105 ? 8.404 10.843 -7.073 1.00 80.50 105 LYS A O 1
ATOM 860 N N . SER A 1 106 ? 8.690 9.299 -5.457 1.00 77.31 106 SER A N 1
ATOM 861 C CA . SER A 1 106 ? 9.871 8.694 -6.095 1.00 77.31 106 SER A CA 1
ATOM 862 C C . SER A 1 106 ? 9.543 8.041 -7.437 1.00 77.31 106 SER A C 1
ATOM 864 O O . SER A 1 106 ? 10.401 8.001 -8.308 1.00 77.31 106 SER A O 1
ATOM 866 N N . TYR A 1 107 ? 8.298 7.595 -7.621 1.00 72.50 107 TYR A N 1
ATOM 867 C CA . TYR A 1 107 ? 7.789 7.061 -8.887 1.00 72.50 107 TYR A CA 1
ATOM 868 C C . TYR A 1 107 ? 7.135 8.111 -9.800 1.00 72.50 107 TYR A C 1
ATOM 870 O O . TYR A 1 107 ? 6.595 7.768 -10.847 1.00 72.50 107 TYR A O 1
ATOM 878 N N . GLY A 1 108 ? 7.138 9.391 -9.418 1.00 69.38 108 GLY A N 1
ATOM 879 C CA . GLY A 1 108 ? 6.510 10.459 -10.200 1.00 69.38 108 GLY A CA 1
ATOM 880 C C . GLY A 1 108 ? 4.974 10.407 -10.250 1.00 69.38 108 GLY A C 1
ATOM 881 O O . GLY A 1 108 ? 4.360 11.068 -11.085 1.00 69.38 108 GLY A O 1
ATOM 882 N N . LEU A 1 109 ? 4.334 9.639 -9.363 1.00 68.06 109 LEU A N 1
ATOM 883 C CA . LEU A 1 109 ? 2.897 9.330 -9.371 1.00 68.06 109 LEU A CA 1
ATOM 884 C C . LEU A 1 109 ? 2.037 10.292 -8.533 1.00 68.06 109 LEU A C 1
ATOM 886 O O . LEU A 1 109 ? 0.872 9.996 -8.261 1.00 68.06 109 LEU A O 1
ATOM 890 N N . THR A 1 110 ? 2.559 11.443 -8.100 1.00 63.50 110 THR A N 1
ATOM 891 C CA . THR A 1 110 ? 1.744 12.445 -7.387 1.00 63.50 110 THR A CA 1
ATOM 892 C C . THR A 1 110 ? 1.054 13.398 -8.348 1.00 63.50 110 THR A C 1
ATOM 894 O O . THR A 1 110 ? 1.511 13.600 -9.466 1.00 63.50 110 THR A O 1
ATOM 897 N N . GLY A 1 111 ? -0.007 14.082 -7.906 1.00 56.56 111 GLY A N 1
ATOM 898 C CA . GLY A 1 111 ? -0.668 15.112 -8.725 1.00 56.56 111 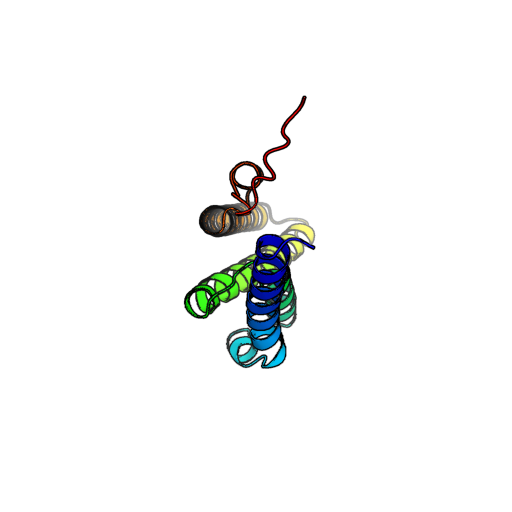GLY A CA 1
ATOM 899 C C . GLY A 1 111 ? 0.279 16.221 -9.217 1.00 56.56 111 GLY A C 1
ATOM 900 O O . GLY A 1 111 ? 0.047 16.802 -10.268 1.00 56.56 111 GLY A O 1
ATOM 901 N N . THR A 1 112 ? 1.381 16.468 -8.502 1.00 52.22 112 THR A N 1
ATOM 902 C CA . THR A 1 112 ? 2.436 17.421 -8.887 1.00 52.22 112 THR A CA 1
ATOM 903 C C . THR A 1 112 ? 3.492 16.849 -9.834 1.00 52.22 112 THR A C 1
ATOM 905 O O . THR A 1 112 ? 4.092 17.613 -10.587 1.00 52.22 112 THR A O 1
ATOM 908 N N . THR A 1 113 ? 3.740 15.536 -9.803 1.00 52.38 113 THR A N 1
ATOM 909 C CA . THR A 1 113 ? 4.701 14.867 -10.697 1.00 52.38 113 THR A CA 1
ATOM 910 C C . THR A 1 113 ? 4.046 14.256 -11.931 1.00 52.38 113 THR A C 1
ATOM 912 O O . THR A 1 113 ? 4.719 14.152 -12.944 1.00 52.38 113 THR A O 1
ATOM 915 N N . ARG A 1 114 ? 2.728 14.013 -11.929 1.00 52.75 114 ARG A N 1
ATOM 916 C CA . ARG A 1 114 ? 1.945 13.632 -13.117 1.00 52.75 114 ARG A CA 1
ATOM 917 C C . ARG A 1 114 ? 2.106 14.642 -14.259 1.00 52.75 114 ARG A C 1
ATOM 919 O O . ARG A 1 114 ? 2.256 14.236 -15.398 1.00 52.75 114 ARG A O 1
ATOM 926 N N . ASN A 1 115 ? 2.157 15.940 -13.946 1.00 48.94 115 ASN A N 1
ATOM 927 C CA . ASN A 1 115 ? 2.386 17.004 -14.936 1.00 48.94 115 ASN A CA 1
ATOM 928 C C . ASN A 1 115 ? 3.850 17.110 -15.403 1.00 48.94 115 ASN A C 1
ATOM 930 O O . ASN A 1 115 ? 4.146 17.882 -16.304 1.00 48.94 115 ASN A O 1
ATOM 934 N N . LYS A 1 116 ? 4.772 16.397 -14.744 1.00 46.56 116 LYS A N 1
ATOM 935 C CA . LYS A 1 116 ? 6.209 16.350 -15.055 1.00 46.56 116 LYS A CA 1
ATOM 936 C C . LYS A 1 116 ? 6.661 14.961 -15.505 1.00 46.56 116 LYS A C 1
ATOM 938 O O . LYS A 1 116 ? 7.848 14.776 -15.761 1.00 46.56 116 LYS A O 1
ATOM 943 N N . MET A 1 117 ? 5.750 13.985 -15.556 1.00 49.09 117 MET A N 1
ATOM 944 C CA . MET A 1 117 ? 6.002 12.722 -16.225 1.00 49.09 117 MET A CA 1
ATOM 945 C C . MET A 1 117 ? 6.146 13.054 -17.698 1.00 49.09 117 MET A C 1
ATOM 947 O O . MET A 1 117 ? 5.159 13.264 -18.398 1.00 49.09 117 MET A O 1
ATOM 951 N N . VAL A 1 118 ? 7.393 13.134 -18.141 1.00 46.41 118 VAL A N 1
ATOM 952 C CA . VAL A 1 118 ? 7.711 13.139 -19.556 1.00 46.41 118 VAL A CA 1
ATOM 953 C C . VAL A 1 118 ? 7.396 11.731 -20.038 1.00 46.41 118 VAL A C 1
ATOM 955 O O . VAL A 1 118 ? 8.179 10.801 -19.850 1.00 46.41 118 VAL A O 1
ATOM 958 N N . ILE A 1 119 ? 6.201 11.556 -20.598 1.00 50.56 119 ILE A N 1
ATOM 959 C CA . ILE A 1 119 ? 6.006 10.497 -21.578 1.00 50.56 119 ILE A CA 1
ATOM 960 C C . ILE A 1 119 ? 6.973 10.885 -22.704 1.00 50.56 119 ILE A C 1
ATOM 962 O O . ILE A 1 119 ? 6.872 12.009 -23.188 1.00 50.56 119 ILE A O 1
ATOM 966 N N . PRO A 1 120 ? 7.949 10.041 -23.076 1.00 45.03 120 PRO A N 1
ATOM 967 C CA . PRO A 1 120 ? 9.030 10.412 -23.999 1.00 45.03 120 PRO A CA 1
ATOM 968 C C . PRO A 1 120 ? 8.547 10.863 -25.389 1.00 45.03 120 PRO A C 1
ATOM 970 O O . PRO A 1 120 ? 9.343 11.350 -26.184 1.00 45.03 120 PRO A O 1
ATOM 973 N N . TYR A 1 121 ? 7.247 10.748 -25.659 1.00 46.72 121 TYR A N 1
ATOM 974 C CA . TYR A 1 121 ? 6.550 11.427 -26.738 1.00 46.72 121 TYR A CA 1
ATOM 975 C C . TYR A 1 121 ? 5.990 12.768 -26.255 1.00 46.72 121 TYR A C 1
ATOM 977 O O . TYR A 1 121 ? 4.802 12.882 -25.947 1.00 46.72 121 TYR A O 1
ATOM 985 N N . GLU A 1 122 ? 6.813 13.814 -26.259 1.00 41.81 122 GLU A N 1
ATOM 986 C CA . GLU A 1 122 ? 6.256 15.105 -26.656 1.00 41.81 122 GLU A CA 1
ATOM 987 C C . GLU A 1 122 ? 5.916 14.960 -28.144 1.00 41.81 122 GLU A C 1
ATOM 989 O O . GLU A 1 122 ? 6.791 14.960 -29.008 1.00 41.81 122 GLU A O 1
ATOM 994 N N . ILE A 1 123 ? 4.635 14.727 -28.442 1.00 48.19 123 ILE A N 1
ATOM 995 C CA . ILE A 1 123 ? 4.099 15.023 -29.768 1.00 48.19 123 ILE A CA 1
ATOM 996 C C . ILE A 1 123 ? 4.256 16.535 -29.876 1.00 48.19 123 ILE A C 1
ATOM 998 O O . ILE A 1 123 ? 3.471 17.269 -29.274 1.00 48.19 123 ILE A O 1
ATOM 1002 N N . GLU A 1 124 ? 5.303 16.999 -30.558 1.00 41.22 124 GLU A N 1
ATOM 1003 C CA . GLU A 1 124 ? 5.358 18.375 -31.035 1.00 41.22 124 GLU A CA 1
ATOM 1004 C C . GLU A 1 124 ? 4.114 18.566 -31.905 1.00 41.22 124 GLU A C 1
ATOM 1006 O O . GLU A 1 124 ? 4.051 18.163 -33.066 1.00 41.22 124 GLU A O 1
ATOM 1011 N N . SER A 1 125 ? 3.057 19.102 -31.299 1.00 43.62 125 SER A N 1
ATOM 1012 C CA . SER A 1 125 ? 1.958 19.699 -32.026 1.00 43.62 125 SER A CA 1
ATOM 1013 C C . SER A 1 125 ? 2.532 20.947 -32.683 1.00 43.62 125 SER A C 1
ATOM 1015 O O . SER A 1 125 ? 2.540 22.020 -32.080 1.00 43.62 125 SER A O 1
ATOM 1017 N N . GLU A 1 126 ? 3.069 20.787 -33.890 1.00 35.78 126 GLU A N 1
ATOM 1018 C CA . GLU A 1 126 ? 3.278 21.897 -34.811 1.00 35.78 126 GLU A CA 1
ATOM 1019 C C . GLU A 1 126 ? 1.891 22.489 -35.125 1.00 35.78 126 GLU A C 1
ATOM 1021 O O . GLU A 1 126 ? 1.164 22.028 -36.005 1.00 35.78 126 GLU A O 1
ATOM 1026 N N . GLU A 1 127 ? 1.473 23.475 -34.326 1.00 37.47 127 GLU A N 1
ATOM 1027 C CA . GLU A 1 127 ? 0.421 24.410 -34.711 1.00 37.47 127 GLU A CA 1
ATOM 1028 C C . GLU A 1 127 ? 0.978 25.343 -35.799 1.00 37.47 127 GLU A C 1
ATOM 1030 O O . GLU A 1 127 ? 1.716 26.276 -35.493 1.00 37.47 127 GLU A O 1
ATOM 1035 N N . ASN A 1 128 ? 0.521 25.089 -37.033 1.00 34.03 128 ASN A N 1
ATOM 1036 C CA . ASN A 1 128 ? 0.514 25.940 -38.239 1.00 34.03 128 ASN A CA 1
ATOM 1037 C C . ASN A 1 128 ? 1.840 26.274 -38.938 1.00 34.03 128 ASN A C 1
ATOM 1039 O O . ASN A 1 128 ? 2.616 27.118 -38.438 1.00 34.03 128 ASN A O 1
#

Radius of gyration: 19.38 Å; chains: 1; bounding box: 32×41×64 Å

Sequence (128 aa):
MNEKEIETNQVDEFYTSVGFYLAEKESDLGLLASTDERKYYRFLVRTIPNVSNIDIIALTNLACLLAQFKKLNSFINNIEENIELYLKLISKRNETVTKIDMLLKSYGLTGTTRNKMVIPYEIESEEN

Organism: Clostridium butyricum (NCBI:txid1492)

Foldseek 3Di:
DDPVVVVVVVVQVVQLVVLVVVLVVCPLCVVPDDPQLSVQLSVCSNPQTNDDPVCSVLSSVLSVLVVVLVVLVVVLVPDDPDPPVNVVSVVVSVVSVVSNVVSCVVSLNDPVSVVVPCPVDPPPPPDD

Secondary structure (DSSP, 8-state):
--HHHHHHHHHHHHHHHHHHHHHHH-GGGGG--SHHHHHHHHHHHHHSTT--GGGHHHHHHHHHHHHHHHHHHHHHHT-SS-HHHHHHHHHHHHHHHHHHHHHHHHTT-STTTGGG---S--------

pLDDT: mean 73.27, std 17.64, range [34.03, 94.31]